Protein AF-T2T410-F1 (afdb_monomer_lite)

Sequence (128 aa):
MRLKEPNFNFNNPDQLLALIRSFLEPEEELKRIYFYVSEPFTEVEPRIKSDKKEELERYKEKNPKEYEEKVNKSGIIQSFNHAIAQQNQVKLRVGRVKFKFVYKFEDKEVYNGLEAKIFIPYLKLRQK

pLDDT: mean 79.77, std 14.98, range [43.62, 96.56]

Organism: NCBI:txid1337391

Secondary structure (DSSP, 8-state):
---------TT-HHHHHHHHHTT--TT-----EEEEEPPPP-SHHHHHSHHHHHHHHHHHHH-HHHHHHHHHHHHHHHHHHHHHHTSTTEEEEESEEEEEEEEEE-----TTT---EEEEEEEEEE--

Radius of gyration: 21.52 Å; chains: 1; 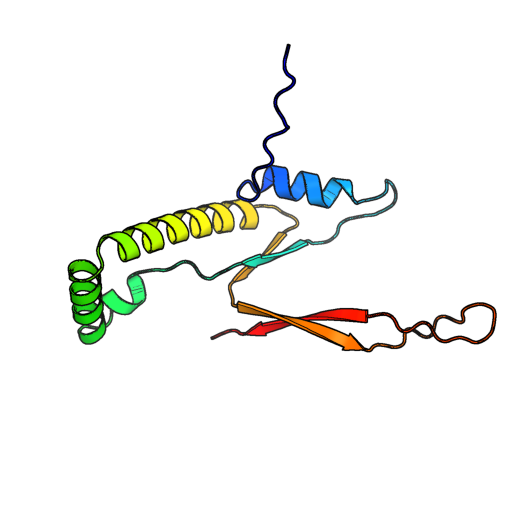bounding box: 63×46×47 Å

Structure (mmCIF, N/CA/C/O backbone):
data_AF-T2T410-F1
#
_entry.id   AF-T2T410-F1
#
loop_
_atom_site.group_PDB
_atom_site.id
_atom_site.type_symbol
_atom_site.label_atom_id
_atom_site.label_alt_id
_atom_site.label_comp_id
_atom_site.label_asym_id
_atom_site.label_entity_id
_atom_site.label_seq_id
_atom_site.pdbx_PDB_ins_code
_atom_site.Cartn_x
_atom_site.Cartn_y
_atom_site.Cartn_z
_atom_site.occupancy
_atom_site.B_iso_or_equiv
_atom_site.auth_seq_id
_atom_site.auth_comp_id
_atom_site.auth_asym_id
_atom_site.auth_atom_id
_atom_site.pdbx_PDB_model_num
ATOM 1 N N . MET A 1 1 ? 2.726 35.055 -14.101 1.00 43.62 1 MET A N 1
ATOM 2 C CA . MET A 1 1 ? 2.078 33.726 -14.095 1.00 43.62 1 MET A CA 1
ATOM 3 C C . MET A 1 1 ? 2.889 32.834 -13.157 1.00 43.62 1 MET A C 1
ATOM 5 O O . MET A 1 1 ? 4.031 32.547 -13.479 1.00 43.62 1 MET A O 1
ATOM 9 N N . ARG A 1 2 ? 2.401 32.518 -11.945 1.00 44.84 2 ARG A N 1
ATOM 10 C CA . ARG A 1 2 ? 3.111 31.588 -11.042 1.00 44.84 2 ARG A CA 1
ATOM 11 C C . ARG A 1 2 ? 2.935 30.178 -11.612 1.00 44.84 2 ARG A C 1
ATOM 13 O O . ARG A 1 2 ? 1.806 29.695 -11.653 1.00 44.84 2 ARG A O 1
ATOM 20 N N . LEU A 1 3 ? 4.013 29.562 -12.096 1.00 47.56 3 LEU A N 1
ATOM 21 C CA . LEU A 1 3 ? 4.037 28.131 -12.404 1.00 47.56 3 LEU A CA 1
ATOM 22 C C . LEU A 1 3 ? 3.668 27.397 -11.108 1.00 47.56 3 LEU A C 1
ATOM 24 O O . LEU A 1 3 ? 4.356 27.556 -10.103 1.00 47.56 3 LEU A O 1
ATOM 28 N N . LYS A 1 4 ? 2.528 26.693 -11.094 1.00 55.00 4 LYS A N 1
ATOM 29 C CA . LYS A 1 4 ? 2.173 25.818 -9.971 1.00 55.00 4 LYS A CA 1
ATOM 30 C C . LYS A 1 4 ? 3.290 24.788 -9.841 1.00 55.00 4 LYS A C 1
ATOM 32 O O . LYS A 1 4 ? 3.669 24.191 -10.849 1.00 55.00 4 LYS A O 1
ATOM 37 N N . GLU A 1 5 ? 3.798 24.593 -8.629 1.00 58.97 5 GLU A N 1
ATOM 38 C CA . GLU A 1 5 ? 4.648 23.442 -8.337 1.00 58.97 5 GLU A CA 1
ATOM 39 C C . GLU A 1 5 ? 3.936 22.181 -8.853 1.00 58.97 5 GLU A C 1
ATOM 41 O O . GLU A 1 5 ? 2.711 22.067 -8.701 1.00 58.97 5 GLU A O 1
ATOM 46 N N . PRO A 1 6 ? 4.639 21.261 -9.534 1.00 61.97 6 PRO A N 1
ATOM 47 C CA . PRO A 1 6 ? 4.033 20.002 -9.920 1.00 61.97 6 PRO A CA 1
ATOM 48 C C . PRO A 1 6 ? 3.638 19.269 -8.634 1.00 61.97 6 PRO A C 1
ATOM 50 O O . PRO A 1 6 ? 4.490 18.762 -7.909 1.00 61.97 6 PRO A O 1
ATOM 53 N N . ASN A 1 7 ? 2.338 19.256 -8.326 1.00 81.38 7 ASN A N 1
ATOM 54 C CA . ASN A 1 7 ? 1.793 18.568 -7.160 1.00 81.38 7 ASN A CA 1
ATOM 55 C C . ASN A 1 7 ? 1.902 17.057 -7.383 1.00 81.38 7 ASN A C 1
ATOM 57 O O . ASN A 1 7 ? 0.961 16.418 -7.858 1.00 81.38 7 ASN A O 1
ATOM 61 N N . PHE A 1 8 ? 3.067 16.499 -7.066 1.00 86.69 8 PHE A N 1
ATOM 62 C CA . PHE A 1 8 ? 3.277 15.064 -7.064 1.00 86.69 8 PHE A CA 1
ATOM 63 C C . PHE A 1 8 ? 2.466 14.430 -5.928 1.00 86.69 8 PHE A C 1
ATOM 65 O O . PHE A 1 8 ? 2.615 14.783 -4.758 1.00 86.69 8 PHE A O 1
ATOM 72 N N . ASN A 1 9 ? 1.599 13.484 -6.269 1.00 90.62 9 ASN A N 1
ATOM 73 C CA . ASN A 1 9 ? 0.772 12.747 -5.331 1.00 90.62 9 ASN A CA 1
ATOM 74 C C . ASN A 1 9 ? 1.329 11.332 -5.150 1.00 90.62 9 ASN A C 1
ATOM 76 O O . ASN A 1 9 ? 1.113 10.454 -5.981 1.00 90.62 9 ASN A O 1
ATOM 80 N N . PHE A 1 10 ? 1.971 11.091 -4.007 1.00 88.69 10 PHE A N 1
ATOM 81 C CA . PHE A 1 10 ? 2.519 9.778 -3.646 1.00 88.69 10 PHE A CA 1
ATOM 82 C C . PHE A 1 10 ? 1.459 8.671 -3.511 1.00 88.69 10 PHE A C 1
ATOM 84 O O . PHE A 1 10 ? 1.803 7.494 -3.582 1.00 88.69 10 PHE A O 1
ATOM 91 N N . ASN A 1 11 ? 0.180 9.026 -3.349 1.00 88.56 11 ASN A N 1
ATOM 92 C CA . ASN A 1 11 ? -0.935 8.078 -3.319 1.00 88.56 11 ASN A CA 1
ATOM 93 C C . ASN A 1 11 ? -1.574 7.866 -4.704 1.00 88.56 11 ASN A C 1
ATOM 95 O O . ASN A 1 11 ? -2.602 7.199 -4.796 1.00 88.56 11 ASN A O 1
ATOM 99 N N . ASN A 1 12 ? -1.006 8.430 -5.777 1.00 90.81 12 ASN A N 1
ATOM 100 C CA . ASN A 1 12 ? -1.415 8.156 -7.151 1.00 90.81 12 ASN A CA 1
ATOM 101 C C . ASN A 1 12 ? -0.445 7.132 -7.787 1.00 90.81 12 ASN A C 1
ATOM 103 O O . ASN A 1 12 ? 0.716 7.472 -8.036 1.00 90.81 12 ASN A O 1
ATOM 107 N N . PRO A 1 13 ? -0.901 5.896 -8.070 1.00 91.81 13 PRO A N 1
ATOM 108 C CA . PRO A 1 13 ? -0.088 4.857 -8.700 1.00 91.81 13 PRO A CA 1
ATOM 109 C C . PRO A 1 13 ? 0.587 5.276 -10.005 1.00 91.81 13 PRO A C 1
ATOM 111 O O . PRO A 1 13 ? 1.761 4.976 -10.195 1.00 91.81 13 PRO A O 1
ATOM 114 N N . ASP A 1 14 ? -0.115 5.990 -10.883 1.00 91.50 14 ASP A N 1
ATOM 115 C CA . ASP A 1 14 ? 0.400 6.347 -12.206 1.00 91.50 14 ASP A CA 1
ATOM 116 C C . ASP A 1 14 ? 1.549 7.349 -12.100 1.00 91.50 14 ASP A C 1
ATOM 118 O O . ASP A 1 14 ? 2.586 7.180 -12.743 1.00 91.50 14 ASP A O 1
ATOM 122 N N . GLN A 1 15 ? 1.409 8.355 -11.229 1.00 92.88 15 GLN A N 1
ATOM 123 C CA . GLN A 1 15 ? 2.489 9.309 -10.963 1.00 92.88 15 GLN A CA 1
ATOM 124 C C . GLN A 1 15 ? 3.700 8.619 -10.330 1.00 92.88 15 GLN A C 1
ATOM 126 O O . GLN A 1 15 ? 4.839 8.894 -10.704 1.00 92.88 15 GLN A O 1
ATOM 131 N N . LEU A 1 16 ? 3.464 7.681 -9.412 1.00 92.62 16 LEU A N 1
ATOM 132 C CA . LEU A 1 16 ? 4.530 6.928 -8.761 1.00 92.62 16 LEU A CA 1
ATOM 133 C C . LEU A 1 16 ? 5.282 6.018 -9.736 1.00 92.62 16 LEU A C 1
ATOM 135 O O . LEU A 1 16 ? 6.509 5.954 -9.702 1.00 92.62 16 LEU A O 1
ATOM 139 N N . LEU A 1 17 ? 4.565 5.349 -10.637 1.00 92.62 17 LEU A N 1
ATOM 140 C CA . LEU A 1 17 ? 5.168 4.525 -11.679 1.00 92.62 17 LEU A CA 1
ATOM 141 C C . LEU A 1 17 ? 5.919 5.365 -12.713 1.00 92.62 17 LEU A C 1
ATOM 143 O O . LEU A 1 17 ? 6.992 4.950 -13.145 1.00 92.62 17 LEU A O 1
ATOM 147 N N . ALA A 1 18 ? 5.396 6.536 -13.083 1.00 92.25 18 ALA A N 1
ATOM 148 C CA . ALA A 1 18 ? 6.099 7.477 -13.952 1.00 92.25 18 ALA A CA 1
ATOM 149 C C . ALA A 1 18 ? 7.425 7.933 -13.324 1.00 92.25 18 ALA A C 1
ATOM 151 O O . ALA A 1 18 ? 8.452 7.905 -13.996 1.00 92.25 18 ALA A O 1
ATOM 152 N N . LEU A 1 19 ? 7.421 8.254 -12.024 1.00 92.62 19 LEU A N 1
ATOM 153 C CA . LEU A 1 19 ? 8.633 8.603 -11.281 1.00 92.62 19 LEU A CA 1
ATOM 154 C C . LEU A 1 19 ? 9.633 7.442 -11.221 1.00 92.62 19 LEU A C 1
ATOM 156 O O . LEU A 1 19 ? 10.819 7.649 -11.422 1.00 92.62 19 LEU A O 1
ATOM 160 N N . ILE A 1 20 ? 9.190 6.211 -10.958 1.00 91.69 20 ILE A N 1
ATOM 161 C CA . ILE A 1 20 ? 10.106 5.056 -10.939 1.00 91.69 20 ILE A CA 1
ATOM 162 C C . ILE A 1 20 ? 10.729 4.841 -12.324 1.00 91.69 20 ILE A C 1
ATOM 164 O O . ILE A 1 20 ? 11.927 4.598 -12.431 1.00 91.69 20 ILE A O 1
ATOM 168 N N . ARG A 1 21 ? 9.927 4.954 -13.388 1.00 90.19 21 ARG A N 1
ATOM 169 C CA . ARG A 1 21 ? 10.387 4.771 -14.771 1.00 90.19 21 ARG A CA 1
ATOM 170 C C . ARG A 1 21 ? 11.310 5.888 -15.248 1.00 90.19 21 ARG A C 1
ATOM 172 O O . ARG A 1 21 ? 12.124 5.626 -16.121 1.00 90.19 21 ARG A O 1
ATOM 179 N N . SER A 1 22 ? 11.231 7.092 -14.679 1.00 92.31 22 SER A N 1
ATOM 180 C CA . SER A 1 22 ? 12.134 8.188 -15.053 1.00 92.31 22 SER A CA 1
ATOM 181 C C . SER A 1 22 ? 13.585 7.972 -14.617 1.00 92.31 22 SER A C 1
ATOM 183 O O . SER A 1 22 ? 14.443 8.744 -15.024 1.00 92.31 22 SER A O 1
ATOM 185 N N . PHE A 1 23 ? 13.861 6.965 -13.781 1.00 92.25 23 PHE A N 1
ATOM 186 C CA . PHE A 1 23 ? 15.226 6.580 -13.410 1.00 92.25 23 PHE A CA 1
ATOM 187 C C . PHE A 1 23 ? 15.863 5.570 -14.372 1.00 92.25 23 PHE A C 1
ATOM 189 O O . PHE A 1 23 ? 17.028 5.250 -14.174 1.00 92.25 23 PHE A O 1
ATOM 196 N N . LEU A 1 24 ? 15.119 5.050 -15.355 1.00 91.62 24 LEU A N 1
ATOM 197 C CA . LEU A 1 24 ? 15.634 4.065 -16.305 1.00 91.62 24 LEU A CA 1
ATOM 198 C C . LEU A 1 24 ? 16.365 4.758 -17.456 1.00 91.62 24 LEU A C 1
ATOM 200 O O . LEU A 1 24 ? 15.829 5.697 -18.052 1.00 91.62 24 LEU A O 1
ATOM 204 N N . GLU A 1 25 ? 17.549 4.262 -17.797 1.00 93.44 25 GLU A N 1
ATOM 205 C CA . GLU A 1 25 ? 18.234 4.632 -19.038 1.00 93.44 25 GLU A CA 1
ATOM 206 C C . GLU A 1 25 ? 17.542 3.988 -20.261 1.00 93.44 25 GLU A C 1
ATOM 208 O O . GLU A 1 25 ? 16.828 2.991 -20.112 1.00 93.44 25 GLU A O 1
ATOM 213 N N . PRO A 1 26 ? 17.709 4.531 -21.484 1.00 89.19 26 PRO A N 1
ATOM 214 C CA . PRO A 1 26 ? 17.056 4.002 -22.689 1.00 89.19 26 PRO A CA 1
ATOM 215 C C 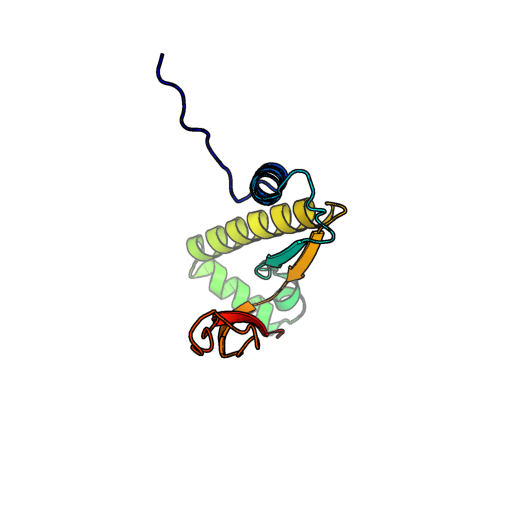. PRO A 1 26 ? 17.324 2.513 -22.962 1.00 89.19 26 PRO A C 1
ATOM 217 O O . PRO A 1 26 ? 16.493 1.838 -23.570 1.00 89.19 26 PRO A O 1
ATOM 220 N N . GLU A 1 27 ? 18.472 2.004 -22.517 1.00 93.81 27 GLU A N 1
ATOM 221 C CA . GLU A 1 27 ? 18.907 0.617 -22.665 1.00 93.81 27 GLU A CA 1
ATOM 222 C C . GLU A 1 27 ? 18.433 -0.299 -21.519 1.00 93.81 27 GLU A C 1
ATOM 224 O O . GLU A 1 27 ? 18.553 -1.524 -21.615 1.00 93.81 27 GLU A O 1
ATOM 229 N N . GLU A 1 28 ? 17.893 0.259 -20.431 1.00 91.94 28 GLU A N 1
ATOM 230 C CA . GLU A 1 28 ? 17.451 -0.499 -19.261 1.00 91.94 28 GLU A CA 1
ATOM 231 C C . GLU A 1 28 ? 15.999 -0.983 -19.389 1.00 91.94 28 GLU A C 1
ATOM 233 O O . GLU A 1 28 ? 15.068 -0.229 -19.673 1.00 91.94 28 GLU A O 1
ATOM 238 N N . GLU A 1 29 ? 15.768 -2.264 -19.084 1.00 89.50 29 GLU A N 1
ATOM 239 C CA . GLU A 1 29 ? 14.428 -2.856 -19.081 1.00 89.50 29 GLU A CA 1
ATOM 240 C C . GLU A 1 29 ? 13.931 -3.143 -17.654 1.00 89.50 29 GLU A C 1
ATOM 242 O O . GLU A 1 29 ? 14.473 -3.977 -16.917 1.00 89.50 29 GLU A O 1
ATOM 247 N N . LEU A 1 30 ? 12.813 -2.519 -17.271 1.00 89.56 30 LEU A N 1
ATOM 248 C CA . LEU A 1 30 ? 12.166 -2.774 -15.986 1.00 89.56 30 LEU A CA 1
ATOM 249 C C . LEU A 1 30 ? 11.309 -4.047 -16.012 1.00 89.56 30 LEU A C 1
ATOM 251 O O . LEU A 1 30 ? 10.168 -4.051 -16.473 1.00 89.56 30 LEU A O 1
ATOM 255 N N . LYS A 1 31 ? 11.816 -5.129 -15.412 1.00 89.75 31 LYS A N 1
ATOM 256 C CA . LYS A 1 31 ? 11.103 -6.421 -15.372 1.00 89.75 31 LYS A CA 1
ATOM 257 C C . LYS A 1 31 ? 9.938 -6.471 -14.382 1.00 89.75 31 LYS A C 1
ATOM 259 O O . LYS A 1 31 ? 8.905 -7.079 -14.663 1.00 89.75 31 LYS A O 1
ATOM 264 N N . ARG A 1 32 ? 10.117 -5.935 -13.172 1.00 90.69 32 ARG A N 1
ATOM 265 C CA . ARG A 1 32 ? 9.123 -6.030 -12.089 1.00 90.69 32 ARG A CA 1
ATOM 266 C C . ARG A 1 32 ? 9.398 -5.006 -10.999 1.00 90.69 32 ARG A C 1
ATOM 268 O O . ARG A 1 32 ? 10.537 -4.871 -10.567 1.00 90.69 32 ARG A O 1
ATOM 275 N N . ILE A 1 33 ? 8.344 -4.398 -10.470 1.00 90.75 33 ILE A N 1
ATOM 276 C CA . ILE A 1 33 ? 8.392 -3.557 -9.275 1.00 90.75 33 ILE A CA 1
ATOM 277 C C . ILE A 1 33 ? 7.764 -4.319 -8.110 1.00 90.75 33 ILE A C 1
ATOM 279 O O . ILE A 1 33 ? 6.661 -4.852 -8.227 1.00 90.75 33 ILE A O 1
ATOM 283 N N . TYR A 1 34 ? 8.446 -4.360 -6.967 1.00 89.00 34 TYR A N 1
ATOM 284 C CA . TYR A 1 34 ? 7.898 -4.928 -5.736 1.00 89.00 34 TYR A CA 1
ATOM 285 C C . TYR A 1 34 ? 7.464 -3.810 -4.795 1.00 89.00 34 TYR A C 1
ATOM 287 O O . TYR A 1 34 ? 8.305 -3.126 -4.217 1.00 89.00 34 TYR A O 1
ATOM 295 N N . PHE A 1 35 ? 6.154 -3.661 -4.607 1.00 88.94 35 PHE A N 1
ATOM 296 C CA . PHE A 1 35 ? 5.603 -2.720 -3.637 1.00 88.94 35 PHE A CA 1
ATOM 297 C C . PHE A 1 35 ? 5.367 -3.409 -2.301 1.00 88.94 35 PHE A C 1
ATOM 299 O O . PHE A 1 35 ? 4.755 -4.474 -2.245 1.00 88.94 35 PHE A O 1
ATOM 306 N N . TYR A 1 36 ? 5.821 -2.775 -1.225 1.00 87.62 36 TYR A N 1
ATOM 307 C CA . TYR A 1 36 ? 5.553 -3.201 0.142 1.00 87.62 36 TYR A CA 1
ATOM 308 C C . TYR A 1 36 ? 4.669 -2.165 0.818 1.00 87.62 36 TYR A C 1
ATOM 310 O O . TYR A 1 36 ? 5.072 -1.013 0.964 1.00 87.62 36 TYR A O 1
ATOM 318 N N . VAL A 1 37 ? 3.469 -2.573 1.215 1.00 86.50 37 VAL A N 1
ATOM 319 C CA . VAL A 1 37 ? 2.433 -1.668 1.720 1.00 86.50 37 VAL A CA 1
ATOM 320 C C . VAL A 1 37 ? 1.915 -2.116 3.077 1.00 86.50 37 VAL A C 1
ATOM 322 O O . VAL A 1 37 ? 1.929 -3.302 3.421 1.00 86.50 37 VAL A O 1
ATOM 325 N N . SER A 1 38 ? 1.435 -1.148 3.850 1.00 83.94 38 SER A N 1
ATOM 326 C CA . SER A 1 38 ? 0.788 -1.405 5.132 1.00 83.94 38 SER A CA 1
ATOM 327 C C . SER A 1 38 ? -0.511 -2.190 4.956 1.00 83.94 38 SER A C 1
ATOM 329 O O . SER A 1 38 ? -1.227 -2.040 3.965 1.00 83.94 38 SER A O 1
ATOM 331 N N . GLU A 1 39 ? -0.824 -3.013 5.954 1.00 85.50 39 GLU A N 1
ATOM 332 C CA . GLU A 1 39 ? -2.117 -3.684 6.052 1.00 85.50 39 GLU A CA 1
ATOM 333 C C . GLU A 1 39 ? -3.208 -2.649 6.367 1.00 85.50 39 GLU A C 1
ATOM 335 O O . GLU A 1 39 ? -3.064 -1.910 7.350 1.00 85.50 39 GLU A O 1
ATOM 340 N N . PRO A 1 40 ? -4.277 -2.558 5.555 1.00 87.56 40 PRO A N 1
ATOM 341 C CA . PRO A 1 40 ? -5.392 -1.685 5.874 1.00 87.56 40 PRO A CA 1
ATOM 342 C C . PRO A 1 40 ? -6.126 -2.204 7.112 1.00 87.56 40 PRO A C 1
ATOM 344 O O . PRO A 1 40 ? -6.286 -3.408 7.311 1.00 87.56 40 PRO A O 1
ATOM 347 N N . PHE A 1 41 ? -6.612 -1.290 7.946 1.00 86.25 41 PHE A N 1
ATOM 348 C CA . PHE A 1 41 ? -7.501 -1.650 9.042 1.00 86.25 41 PHE A CA 1
ATOM 349 C C . PHE A 1 41 ? -8.836 -2.181 8.495 1.00 86.25 41 PHE A C 1
ATOM 351 O O . PHE A 1 41 ? -9.445 -1.563 7.620 1.00 86.25 41 PHE A O 1
ATOM 358 N N . THR A 1 42 ? -9.311 -3.304 9.036 1.00 81.44 42 THR A N 1
ATOM 359 C CA . THR A 1 42 ? -10.640 -3.848 8.737 1.00 81.44 42 THR A CA 1
ATOM 360 C C . THR A 1 42 ? -11.356 -4.206 10.033 1.00 81.44 42 THR A C 1
ATOM 362 O O . THR A 1 42 ? -10.737 -4.645 11.002 1.00 81.44 42 THR A O 1
ATOM 365 N N . GLU A 1 43 ? -12.676 -4.046 10.048 1.00 83.06 43 GLU A N 1
ATOM 366 C CA . GLU A 1 43 ? -13.506 -4.479 11.178 1.00 83.06 43 GLU A CA 1
ATOM 367 C C . GLU A 1 43 ? -13.934 -5.946 11.087 1.00 83.06 43 GLU A C 1
ATOM 369 O O . GLU A 1 43 ? -14.673 -6.429 11.940 1.00 83.06 43 GLU A O 1
ATOM 374 N N . VAL A 1 44 ? -13.498 -6.665 10.052 1.00 75.88 44 VAL A N 1
ATOM 375 C CA . VAL A 1 44 ? -13.967 -8.026 9.773 1.00 75.88 44 VAL A CA 1
ATOM 376 C C . VAL A 1 44 ? -13.595 -8.968 10.920 1.00 75.88 44 VAL A C 1
ATOM 378 O O . VAL A 1 44 ? -14.464 -9.641 11.465 1.00 75.88 44 VAL A O 1
ATOM 381 N N . GLU A 1 45 ? -12.334 -8.958 11.357 1.00 67.50 45 GLU A N 1
ATOM 382 C CA . GLU A 1 45 ? -11.879 -9.763 12.500 1.00 67.50 45 GLU A CA 1
ATOM 383 C C . GLU A 1 45 ? -12.643 -9.486 13.808 1.00 67.50 45 GLU A C 1
ATOM 385 O O . GLU A 1 45 ? -13.109 -10.447 14.429 1.00 67.50 45 GLU A O 1
ATOM 390 N N . PRO A 1 46 ? -12.772 -8.226 14.274 1.00 68.94 46 PRO A N 1
ATOM 391 C CA . PRO A 1 46 ? -13.491 -7.945 15.511 1.00 68.94 46 PRO A CA 1
ATOM 392 C C . PRO A 1 46 ? -14.996 -8.204 15.411 1.00 68.94 46 PRO A C 1
ATOM 394 O O . PRO A 1 46 ? -15.597 -8.554 16.416 1.00 68.94 46 PRO A O 1
ATOM 397 N N . ARG A 1 47 ? -15.619 -8.113 14.228 1.00 66.75 47 ARG A N 1
ATOM 398 C CA . ARG A 1 47 ? -17.052 -8.423 14.061 1.00 66.75 47 ARG A CA 1
ATOM 399 C C . ARG A 1 47 ? -17.370 -9.920 14.123 1.00 66.75 47 ARG A C 1
ATOM 401 O O . ARG A 1 47 ? -18.485 -10.270 14.493 1.00 66.75 47 ARG A O 1
ATOM 408 N N . ILE A 1 48 ? -16.419 -10.791 13.773 1.00 68.88 48 ILE A N 1
ATOM 409 C CA . ILE A 1 48 ? -16.604 -12.255 13.786 1.00 68.88 48 ILE A CA 1
ATOM 410 C C . ILE A 1 48 ? -16.508 -12.832 15.210 1.00 68.88 48 ILE A C 1
ATOM 412 O O . ILE A 1 48 ? -17.128 -13.852 15.502 1.00 68.88 48 ILE A O 1
ATOM 416 N N . LYS A 1 49 ? -15.753 -12.193 16.114 1.00 74.50 49 LYS A N 1
ATOM 417 C CA . LYS A 1 49 ? -15.581 -12.639 17.509 1.00 74.50 49 LYS A CA 1
ATOM 418 C C . LYS A 1 49 ? -16.355 -11.721 18.461 1.00 74.50 49 LYS A C 1
ATOM 420 O O . LYS A 1 49 ? -16.043 -10.537 18.523 1.00 74.50 49 LYS A O 1
ATOM 425 N N . SER A 1 50 ? -17.306 -12.260 19.232 1.00 68.38 50 SER A N 1
ATOM 426 C CA . SER A 1 50 ? -18.168 -11.495 20.160 1.00 68.38 50 SER A CA 1
ATOM 427 C C . SER A 1 50 ? -17.384 -10.552 21.075 1.00 68.38 50 SER A C 1
ATOM 429 O O . SER A 1 50 ? -17.688 -9.365 21.145 1.00 68.38 50 SER A O 1
ATOM 431 N N . ASP A 1 51 ? -16.321 -11.055 21.696 1.00 76.44 51 ASP A N 1
ATOM 432 C CA . ASP A 1 51 ? -15.571 -10.318 22.720 1.00 76.44 51 ASP A CA 1
ATOM 433 C C . ASP A 1 51 ? -14.807 -9.133 22.109 1.00 76.44 51 ASP A C 1
ATOM 435 O O . ASP A 1 51 ? -14.716 -8.051 22.689 1.00 76.44 51 ASP A O 1
ATOM 439 N N . LYS A 1 52 ? -14.320 -9.312 20.874 1.00 80.94 52 LYS A N 1
ATOM 440 C CA . LYS A 1 52 ? -13.642 -8.259 20.110 1.00 80.94 52 LYS A CA 1
ATOM 441 C C . LYS A 1 52 ? -14.615 -7.223 19.548 1.00 80.94 52 LYS A C 1
ATOM 443 O O . LYS A 1 52 ? -14.208 -6.089 19.297 1.00 80.94 52 LYS A O 1
ATOM 448 N N . LYS A 1 53 ? -15.881 -7.592 19.336 1.00 85.81 53 LYS A N 1
ATOM 449 C CA . LYS A 1 53 ? -16.922 -6.669 18.875 1.00 85.81 53 LYS A CA 1
ATOM 450 C C . LYS A 1 53 ? -17.220 -5.632 19.951 1.00 85.81 53 LYS A C 1
ATOM 452 O O . LYS A 1 53 ? -17.212 -4.444 19.653 1.00 85.81 53 LYS A O 1
ATOM 457 N N . GLU A 1 54 ? -17.427 -6.060 21.194 1.00 86.12 54 GLU A N 1
ATOM 458 C CA . GLU A 1 54 ? -17.656 -5.117 22.294 1.00 86.12 54 GLU A CA 1
ATOM 459 C C . GLU A 1 54 ? -16.443 -4.225 22.564 1.00 86.12 54 GLU A C 1
ATOM 461 O O . GLU A 1 54 ? -16.593 -3.035 22.828 1.00 86.12 54 GLU A O 1
ATOM 466 N N . GLU A 1 55 ? -15.230 -4.779 22.490 1.00 86.88 55 GLU A N 1
ATOM 467 C CA . GLU A 1 55 ? -14.001 -3.996 22.631 1.00 86.88 55 GLU A CA 1
ATOM 468 C C . GLU A 1 55 ? -13.894 -2.908 21.554 1.00 86.88 55 GLU A C 1
ATOM 470 O O . GLU A 1 55 ? -13.534 -1.770 21.857 1.00 86.88 55 GLU A O 1
ATOM 475 N N . LEU A 1 56 ? -14.263 -3.235 20.311 1.00 88.88 56 LEU A N 1
ATOM 476 C CA . LEU A 1 56 ? -14.300 -2.280 19.211 1.00 88.88 56 LEU A CA 1
ATOM 477 C C . LEU A 1 56 ? -15.333 -1.170 19.448 1.00 88.88 56 LEU A C 1
ATOM 479 O O . LEU A 1 56 ? -15.006 -0.005 19.231 1.00 88.88 56 LEU A O 1
ATOM 483 N N . GLU A 1 57 ? -16.544 -1.500 19.900 1.00 90.31 57 GLU A N 1
ATOM 484 C CA . GLU A 1 57 ? -17.570 -0.488 20.192 1.00 90.31 57 GLU A CA 1
ATOM 485 C C . GLU A 1 57 ? -17.148 0.423 21.356 1.00 90.31 57 GLU A C 1
ATOM 487 O O . GLU A 1 57 ? -17.166 1.645 21.211 1.00 90.31 57 GLU A O 1
ATOM 492 N N . ARG A 1 58 ? -16.608 -0.137 22.450 1.00 91.88 58 ARG A N 1
ATOM 493 C CA . ARG A 1 58 ? -16.035 0.665 23.550 1.00 91.88 58 ARG A CA 1
ATOM 494 C C . ARG A 1 58 ? -14.898 1.574 23.075 1.00 91.88 58 ARG A C 1
ATOM 496 O O . ARG A 1 58 ? -14.772 2.709 23.534 1.00 91.88 58 ARG A O 1
ATOM 503 N N . TYR A 1 59 ? -14.051 1.095 22.162 1.00 89.31 59 TYR A N 1
ATOM 504 C CA . TYR A 1 59 ? -12.977 1.900 21.578 1.00 89.31 59 TYR A CA 1
ATOM 505 C C . TYR A 1 59 ? -13.518 3.058 20.729 1.00 89.31 59 TYR A C 1
ATOM 507 O O . TYR A 1 59 ? -12.994 4.167 20.845 1.00 89.31 59 TYR A O 1
ATOM 515 N N . LYS A 1 60 ? -14.562 2.822 19.921 1.00 92.69 60 LYS A N 1
ATOM 516 C CA . LYS A 1 60 ? -15.232 3.855 19.111 1.00 92.69 60 LYS A CA 1
ATOM 517 C C . LYS A 1 60 ? -15.858 4.938 19.984 1.00 92.69 60 LYS A C 1
ATOM 519 O O . LYS A 1 60 ? -15.652 6.115 19.710 1.00 92.69 60 LYS A O 1
ATOM 524 N N . GLU A 1 61 ? -16.570 4.549 21.041 1.00 94.25 61 GLU A N 1
ATOM 525 C CA . GLU A 1 61 ? -17.195 5.489 21.980 1.00 94.25 61 GLU A CA 1
ATOM 526 C C . GLU A 1 61 ? -16.154 6.351 22.700 1.00 94.25 61 GLU A C 1
ATOM 528 O O . GLU A 1 61 ? -16.320 7.563 22.829 1.00 94.25 61 GLU A O 1
ATOM 533 N N . LYS A 1 62 ? -15.047 5.737 23.140 1.00 96.56 62 LYS A N 1
ATOM 534 C CA . LYS A 1 62 ? -13.991 6.437 23.878 1.00 96.56 62 LYS A CA 1
ATOM 535 C C . LYS A 1 62 ? -13.108 7.312 22.981 1.00 96.56 62 LYS A C 1
ATOM 537 O O . LYS A 1 62 ? -12.628 8.345 23.440 1.00 96.56 62 LYS A O 1
ATOM 542 N N . ASN A 1 63 ? -12.877 6.911 21.726 1.00 94.25 63 ASN A N 1
ATOM 543 C CA . ASN A 1 63 ? -11.926 7.564 20.813 1.00 94.25 63 ASN A CA 1
ATOM 544 C C . ASN A 1 63 ? -12.511 7.783 19.399 1.00 94.25 63 ASN A C 1
ATOM 546 O O . ASN A 1 63 ? -11.925 7.326 18.411 1.00 94.25 63 ASN A O 1
ATOM 550 N N . PRO A 1 64 ? -13.637 8.506 19.250 1.00 93.19 64 PRO A N 1
ATOM 551 C CA . PRO A 1 64 ? -14.346 8.605 17.971 1.00 93.19 64 PRO A CA 1
ATOM 552 C C . PRO A 1 64 ? -13.496 9.238 16.858 1.00 93.19 64 PRO A C 1
ATOM 554 O O . PRO A 1 64 ? -13.477 8.735 15.737 1.00 93.19 64 PRO A O 1
ATOM 557 N N . LYS A 1 65 ? -12.723 10.287 17.176 1.00 95.38 65 LYS A N 1
ATOM 558 C CA . LYS A 1 65 ? -11.838 10.965 16.209 1.00 95.38 65 LYS A CA 1
ATOM 559 C C . LYS A 1 65 ? -10.686 10.076 15.741 1.00 95.38 65 LYS A C 1
ATOM 561 O O . LYS A 1 65 ? -10.372 10.032 14.55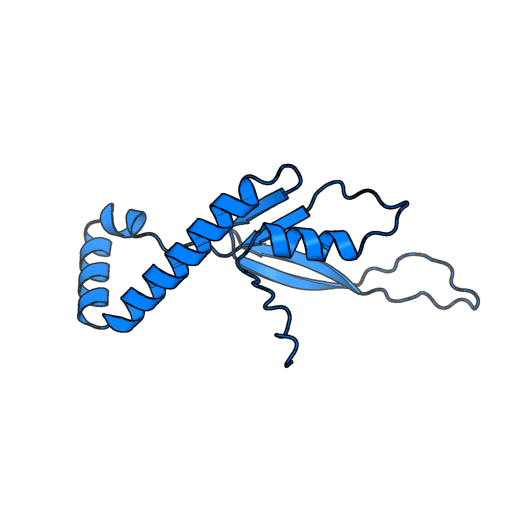7 1.00 95.38 65 LYS A O 1
ATOM 566 N N . GLU A 1 66 ? -10.062 9.350 16.668 1.00 93.69 66 GLU A N 1
ATOM 567 C CA . GLU A 1 66 ? -8.955 8.445 16.343 1.00 93.69 66 GLU A CA 1
ATOM 568 C C . GLU A 1 66 ? -9.438 7.293 15.456 1.00 93.69 66 GLU A C 1
ATOM 570 O O . GLU A 1 66 ? -8.786 6.929 14.476 1.00 93.69 66 GLU A O 1
ATOM 575 N N . TYR A 1 67 ? -10.615 6.750 15.772 1.00 92.19 67 TYR A N 1
ATOM 576 C CA . TYR A 1 67 ? -11.257 5.728 14.963 1.00 92.19 67 TYR A CA 1
ATOM 577 C C . TYR A 1 67 ? -11.573 6.239 13.548 1.00 92.19 67 TYR A C 1
ATOM 579 O O . TYR A 1 67 ? -11.229 5.568 12.575 1.00 92.19 67 TYR A O 1
ATOM 587 N N . GLU A 1 68 ? -12.155 7.433 13.414 1.00 93.69 68 GLU A N 1
ATOM 588 C CA . GLU A 1 68 ? -12.444 8.048 12.114 1.00 93.69 68 GLU A CA 1
ATOM 589 C C . GLU A 1 68 ? -11.169 8.241 11.277 1.00 93.69 68 GLU A C 1
ATOM 591 O O . GLU A 1 68 ? -11.106 7.812 10.124 1.00 93.69 68 GLU A O 1
ATOM 596 N N . GLU A 1 69 ? -10.104 8.796 11.864 1.00 93.88 69 GLU A N 1
ATOM 597 C CA . GLU A 1 69 ? -8.810 8.924 11.186 1.00 93.88 69 GLU A CA 1
ATOM 598 C C . GLU A 1 69 ? -8.252 7.574 10.731 1.00 93.88 69 GLU A C 1
ATOM 600 O O . GLU A 1 69 ? -7.677 7.460 9.644 1.00 93.88 69 GLU A O 1
ATOM 605 N N . LYS A 1 70 ? -8.396 6.541 11.566 1.00 90.81 70 LYS A N 1
ATOM 606 C CA . LYS A 1 70 ? -7.936 5.186 11.266 1.00 90.81 70 LYS A CA 1
ATOM 607 C C . LYS A 1 70 ? -8.711 4.581 10.097 1.00 90.81 70 LYS A C 1
ATOM 609 O O . LYS A 1 70 ? -8.094 3.965 9.226 1.00 90.81 70 LYS A O 1
ATOM 614 N N . VAL A 1 71 ? -10.028 4.782 10.048 1.00 91.62 71 VAL A N 1
ATOM 615 C CA . VAL A 1 71 ? -10.881 4.364 8.927 1.00 91.62 71 VAL A CA 1
ATOM 616 C C . VAL A 1 71 ? -10.501 5.118 7.654 1.00 91.62 71 VAL A C 1
ATOM 618 O O . VAL A 1 71 ? -10.261 4.481 6.630 1.00 91.62 71 VAL A O 1
ATOM 621 N N . ASN A 1 72 ? -10.330 6.439 7.724 1.00 93.06 72 ASN A N 1
ATOM 622 C CA . ASN A 1 72 ? -9.942 7.263 6.577 1.00 93.06 72 ASN A CA 1
ATOM 623 C C . ASN A 1 72 ? -8.577 6.850 6.005 1.00 93.06 72 ASN A C 1
ATOM 625 O O . ASN A 1 72 ? -8.450 6.604 4.804 1.00 93.06 72 ASN A O 1
ATOM 629 N N . LYS A 1 73 ? -7.560 6.684 6.863 1.00 91.88 73 LYS A N 1
ATOM 630 C CA . LYS A 1 73 ? -6.236 6.174 6.457 1.00 91.88 73 LYS A CA 1
ATOM 631 C C . LYS A 1 73 ? -6.343 4.785 5.828 1.00 91.88 73 LYS A C 1
ATOM 633 O O . LYS A 1 73 ? -5.679 4.513 4.831 1.00 91.88 73 LYS A O 1
ATOM 638 N N . SER A 1 74 ? -7.195 3.919 6.379 1.00 91.62 74 SER A N 1
ATOM 639 C CA . SER A 1 74 ? -7.438 2.590 5.818 1.00 91.62 74 SER A CA 1
ATOM 640 C C . SER A 1 74 ? -8.054 2.650 4.422 1.00 91.62 74 SER A C 1
ATOM 642 O O . SER A 1 74 ? -7.575 1.961 3.525 1.00 91.62 74 SER A O 1
ATOM 644 N N . GLY A 1 75 ? -9.052 3.512 4.206 1.00 93.06 75 GLY A N 1
ATOM 645 C CA . GLY A 1 75 ? -9.675 3.706 2.896 1.00 93.06 75 GLY A CA 1
ATOM 646 C C . GLY A 1 75 ? -8.670 4.160 1.835 1.00 93.06 75 GLY A C 1
ATOM 647 O O . GLY A 1 75 ? -8.654 3.621 0.727 1.00 93.06 75 GLY A O 1
ATOM 648 N N . ILE A 1 76 ? -7.765 5.080 2.191 1.00 92.06 76 ILE A N 1
ATOM 649 C CA . ILE A 1 76 ? -6.676 5.523 1.303 1.00 92.06 76 ILE A CA 1
ATOM 650 C C . ILE A 1 76 ? -5.743 4.352 0.961 1.00 92.06 76 ILE A C 1
ATOM 652 O O . ILE A 1 76 ? -5.467 4.119 -0.215 1.00 92.06 76 ILE A O 1
ATOM 656 N N . ILE A 1 77 ? -5.301 3.579 1.963 1.00 91.75 77 ILE A N 1
ATOM 657 C CA . ILE A 1 77 ? -4.435 2.405 1.757 1.00 91.75 77 ILE A CA 1
ATOM 658 C C . ILE A 1 77 ? -5.121 1.372 0.857 1.00 91.75 77 ILE A C 1
ATOM 660 O O . ILE A 1 77 ? -4.494 0.854 -0.060 1.00 91.75 77 ILE A O 1
ATOM 664 N N . GLN A 1 78 ? -6.400 1.071 1.092 1.00 92.00 78 GLN A N 1
ATOM 665 C CA . GLN A 1 78 ? -7.160 0.115 0.282 1.00 92.00 78 GLN A CA 1
ATOM 666 C C . GLN A 1 78 ? -7.267 0.571 -1.172 1.00 92.00 78 GLN A C 1
ATOM 668 O O . GLN A 1 78 ? -6.995 -0.216 -2.079 1.00 92.00 78 GLN A O 1
ATOM 673 N N . SER A 1 79 ? -7.610 1.843 -1.380 1.00 93.38 79 SER A N 1
ATOM 674 C CA . SER A 1 79 ? -7.762 2.434 -2.711 1.00 93.38 79 SER A CA 1
ATOM 675 C C . SER A 1 79 ? -6.441 2.395 -3.479 1.00 93.38 79 SER A C 1
ATOM 677 O O . SER A 1 79 ? -6.396 1.930 -4.618 1.00 93.38 79 SER A O 1
ATOM 679 N N . PHE A 1 80 ? -5.345 2.792 -2.827 1.00 93.56 80 PHE A N 1
ATOM 680 C CA . PHE A 1 80 ? -4.005 2.713 -3.400 1.00 93.56 80 PHE A CA 1
ATOM 681 C C . PHE A 1 80 ? -3.601 1.270 -3.714 1.00 93.56 80 PHE A C 1
ATOM 683 O O . PHE A 1 80 ? -3.187 0.982 -4.834 1.00 93.56 80 PHE A O 1
ATOM 690 N N . ASN A 1 81 ? -3.749 0.352 -2.753 1.00 92.75 81 ASN A N 1
ATOM 691 C CA . ASN A 1 81 ? -3.380 -1.054 -2.908 1.00 92.75 81 ASN A CA 1
ATOM 692 C C . ASN A 1 81 ? -4.128 -1.707 -4.074 1.00 92.75 81 ASN A C 1
ATOM 694 O O . ASN A 1 81 ? -3.528 -2.461 -4.836 1.00 92.75 81 ASN A O 1
ATOM 698 N N . HIS A 1 82 ? -5.419 -1.408 -4.228 1.00 92.94 82 HIS A N 1
ATOM 699 C CA . HIS A 1 82 ? -6.216 -1.901 -5.344 1.00 92.94 82 HIS A CA 1
ATOM 700 C C . HIS A 1 82 ? -5.695 -1.364 -6.681 1.00 92.94 82 HIS A C 1
ATOM 702 O O . HIS A 1 82 ? -5.412 -2.145 -7.588 1.00 92.94 82 HIS A O 1
ATOM 708 N N . ALA A 1 83 ? -5.499 -0.049 -6.779 1.00 94.19 83 ALA A N 1
ATOM 709 C CA . ALA A 1 83 ? -5.082 0.599 -8.015 1.00 94.19 83 ALA A CA 1
ATOM 710 C C . ALA A 1 83 ? -3.647 0.222 -8.438 1.00 94.19 83 ALA A C 1
ATOM 712 O O . ALA A 1 83 ? -3.395 -0.028 -9.613 1.00 94.19 83 ALA A O 1
ATOM 713 N N . ILE A 1 84 ? -2.700 0.109 -7.498 1.00 93.81 84 ILE A N 1
ATOM 714 C CA . ILE A 1 84 ? -1.316 -0.279 -7.812 1.00 93.81 84 ILE A CA 1
ATOM 715 C C . ILE A 1 84 ? -1.194 -1.775 -8.150 1.00 93.81 84 ILE A C 1
ATOM 717 O O . ILE A 1 84 ? -0.359 -2.147 -8.970 1.00 93.81 84 ILE A O 1
ATOM 721 N N . ALA A 1 85 ? -2.018 -2.646 -7.553 1.00 91.81 85 ALA A N 1
ATOM 722 C CA . ALA A 1 85 ? -1.980 -4.087 -7.819 1.00 91.81 85 ALA A CA 1
ATOM 723 C C . ALA A 1 85 ? -2.495 -4.462 -9.218 1.00 91.81 85 ALA A C 1
ATOM 725 O O . ALA A 1 85 ? -2.155 -5.532 -9.714 1.00 91.81 85 ALA A O 1
ATOM 726 N N . GLN A 1 86 ? -3.289 -3.595 -9.853 1.00 91.81 86 GLN A N 1
ATOM 727 C CA . GLN A 1 86 ? -3.765 -3.778 -11.229 1.00 91.81 86 GLN A CA 1
ATOM 728 C C . GLN A 1 86 ? -2.693 -3.476 -12.287 1.00 91.81 86 GLN A C 1
ATOM 730 O O . GLN A 1 86 ? -2.883 -3.769 -13.463 1.00 91.81 86 GLN A O 1
ATOM 735 N N . GLN A 1 87 ? -1.560 -2.896 -11.892 1.00 91.88 87 GLN A N 1
ATOM 736 C CA . GLN A 1 87 ? -0.504 -2.498 -12.815 1.00 91.88 87 GLN A CA 1
ATOM 737 C C . GLN A 1 87 ? 0.343 -3.718 -13.209 1.00 91.88 87 GLN A C 1
ATOM 739 O O . GLN A 1 87 ? 0.943 -4.370 -12.356 1.00 91.88 87 GLN A O 1
ATOM 744 N N . ASN A 1 88 ? 0.442 -4.004 -14.512 1.00 86.38 88 ASN A N 1
ATOM 745 C CA . ASN A 1 88 ? 1.000 -5.258 -15.054 1.00 86.38 88 ASN A CA 1
ATOM 746 C C . ASN A 1 88 ? 2.412 -5.628 -14.554 1.00 86.38 88 ASN A C 1
ATOM 748 O O . ASN A 1 88 ? 2.751 -6.806 -14.452 1.00 86.38 88 ASN A O 1
ATOM 752 N N . GLN A 1 89 ? 3.255 -4.637 -14.251 1.00 87.31 89 GLN A N 1
ATOM 753 C CA . GLN A 1 89 ? 4.639 -4.850 -13.806 1.00 87.31 89 GLN A CA 1
ATOM 754 C C . GLN A 1 89 ? 4.797 -4.837 -12.278 1.00 87.31 89 GLN A C 1
ATOM 756 O O . GLN A 1 89 ? 5.915 -4.980 -11.778 1.00 87.31 89 GLN A O 1
ATOM 761 N N . VAL A 1 90 ? 3.713 -4.677 -11.516 1.00 92.12 90 VAL A N 1
ATOM 762 C CA . VAL A 1 90 ? 3.754 -4.577 -10.055 1.00 92.12 90 VAL A CA 1
ATOM 763 C C . VAL A 1 90 ? 3.463 -5.918 -9.388 1.00 92.12 90 VAL A C 1
ATOM 765 O O . VAL A 1 90 ? 2.532 -6.639 -9.730 1.00 92.12 90 VAL A O 1
ATOM 768 N N . LYS A 1 91 ? 4.239 -6.229 -8.347 1.00 91.81 91 LYS A N 1
ATOM 769 C CA . LYS A 1 91 ? 3.924 -7.255 -7.355 1.00 91.81 91 LYS A CA 1
ATOM 770 C C . LYS A 1 91 ? 3.766 -6.612 -5.981 1.00 91.81 91 LYS A C 1
ATOM 772 O O . LYS A 1 91 ? 4.754 -6.245 -5.343 1.00 91.81 91 LYS A O 1
ATOM 777 N N . LEU A 1 92 ? 2.520 -6.502 -5.530 1.00 89.56 92 LEU A N 1
ATOM 778 C CA . LEU A 1 92 ? 2.173 -5.943 -4.227 1.00 89.56 92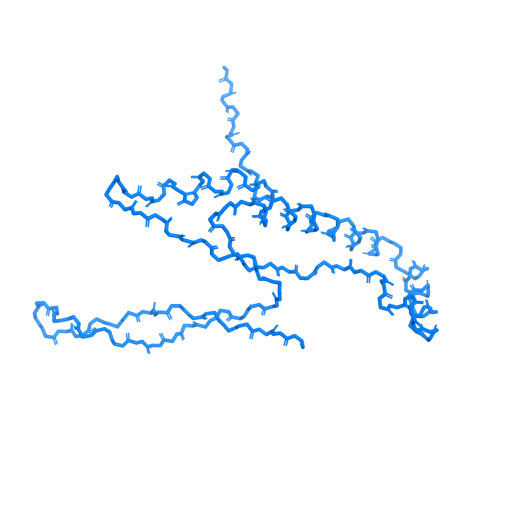 LEU A CA 1
ATOM 779 C C . LEU A 1 92 ? 2.378 -6.972 -3.107 1.00 89.56 92 LEU A C 1
ATOM 781 O O . LEU A 1 92 ? 2.023 -8.144 -3.243 1.00 89.56 92 LEU A O 1
ATOM 785 N N . ARG A 1 93 ? 2.940 -6.533 -1.981 1.00 87.56 93 ARG A N 1
ATOM 786 C CA . ARG A 1 93 ? 3.117 -7.320 -0.760 1.00 87.56 93 ARG A CA 1
ATOM 787 C C . ARG A 1 93 ? 2.633 -6.515 0.436 1.00 87.56 93 ARG A C 1
ATOM 789 O O . ARG A 1 93 ? 3.167 -5.450 0.730 1.00 87.56 93 ARG A O 1
ATOM 796 N N . VAL A 1 94 ? 1.642 -7.048 1.138 1.00 82.75 94 VAL A N 1
ATOM 797 C CA . VAL A 1 94 ? 1.092 -6.427 2.344 1.00 82.75 94 VAL A CA 1
ATOM 798 C C . VAL A 1 94 ? 1.854 -6.939 3.562 1.00 82.75 94 VAL A C 1
ATOM 800 O O . VAL A 1 94 ? 2.046 -8.146 3.718 1.00 82.75 94 VAL A O 1
ATOM 803 N N . GLY A 1 95 ? 2.311 -6.036 4.425 1.00 74.94 95 GLY A N 1
ATOM 804 C CA . GLY A 1 95 ? 2.963 -6.404 5.677 1.00 74.94 95 GLY A CA 1
ATOM 805 C C . GLY A 1 95 ? 3.912 -5.339 6.201 1.00 74.94 95 GLY A C 1
ATOM 806 O O . GLY A 1 95 ? 4.193 -4.333 5.554 1.00 74.94 95 GLY A O 1
ATOM 807 N N . ARG A 1 96 ? 4.445 -5.569 7.402 1.00 71.94 96 ARG A N 1
ATOM 808 C CA . ARG A 1 96 ? 5.472 -4.691 7.969 1.00 71.94 96 ARG A CA 1
ATOM 809 C C . ARG A 1 96 ? 6.826 -5.096 7.410 1.00 71.94 96 ARG A C 1
ATOM 811 O O . ARG A 1 96 ? 7.194 -6.267 7.459 1.00 71.94 96 ARG A O 1
ATOM 818 N N . VAL A 1 97 ? 7.600 -4.134 6.930 1.00 68.88 97 VAL A N 1
ATOM 819 C CA . VAL A 1 97 ? 8.956 -4.386 6.439 1.00 68.88 97 VAL A CA 1
ATOM 820 C C . VAL A 1 97 ? 9.955 -3.703 7.351 1.00 68.88 97 VAL A C 1
ATOM 822 O O . VAL A 1 97 ? 9.803 -2.533 7.687 1.00 68.88 97 VAL A O 1
ATOM 825 N N . LYS A 1 98 ? 10.985 -4.441 7.765 1.00 75.38 98 LYS A N 1
ATOM 826 C CA . LYS A 1 98 ? 12.150 -3.857 8.425 1.00 75.38 98 LYS A CA 1
ATOM 827 C C . LYS A 1 98 ? 13.277 -3.752 7.409 1.00 75.38 98 LYS A C 1
ATOM 829 O O . LYS A 1 98 ? 13.758 -4.775 6.920 1.00 75.38 98 LYS A O 1
ATOM 834 N N . PHE A 1 99 ? 13.706 -2.526 7.140 1.00 71.75 99 PHE A N 1
ATOM 835 C CA . PHE A 1 99 ? 14.924 -2.266 6.388 1.00 71.75 99 PHE A CA 1
ATOM 836 C C . PHE A 1 99 ? 16.133 -2.677 7.231 1.00 71.75 99 PHE A C 1
ATOM 838 O O . PHE A 1 99 ? 16.217 -2.347 8.419 1.00 71.75 99 PHE A O 1
ATOM 845 N N . LYS A 1 100 ? 17.046 -3.444 6.644 1.00 76.50 100 LYS A N 1
ATOM 846 C CA . LYS A 1 100 ? 18.327 -3.797 7.248 1.00 76.50 100 LYS A CA 1
ATOM 847 C C . LYS A 1 100 ? 19.419 -3.576 6.220 1.00 76.50 100 LYS A C 1
ATOM 849 O O . LYS A 1 100 ? 19.287 -4.015 5.087 1.00 76.50 100 LYS A O 1
ATOM 854 N N . PHE A 1 101 ? 20.512 -2.963 6.636 1.00 65.31 101 PHE A N 1
ATOM 855 C CA . PHE A 1 101 ? 21.729 -2.953 5.844 1.00 65.31 101 PHE A CA 1
ATOM 856 C C . PHE A 1 101 ? 22.507 -4.216 6.191 1.00 65.31 101 PHE A C 1
ATOM 858 O O . PHE A 1 101 ? 22.810 -4.449 7.363 1.00 65.31 101 PHE A O 1
ATOM 865 N N . VAL A 1 102 ? 22.747 -5.066 5.197 1.00 65.38 102 VAL A N 1
ATOM 866 C CA . VAL A 1 102 ? 23.622 -6.226 5.357 1.00 65.38 102 VAL A CA 1
ATOM 867 C C . VAL A 1 102 ? 24.880 -5.942 4.570 1.00 65.38 102 VAL A C 1
ATOM 869 O O . VAL A 1 102 ? 24.837 -5.493 3.426 1.00 65.38 102 VAL A O 1
ATOM 872 N N . TYR A 1 103 ? 26.001 -6.190 5.220 1.00 60.12 103 TYR A N 1
ATOM 873 C CA . TYR A 1 103 ? 27.290 -6.063 4.595 1.00 60.12 103 TYR A CA 1
ATOM 874 C C . TYR A 1 103 ? 27.462 -7.191 3.576 1.00 60.12 103 TYR A C 1
ATOM 876 O O . TYR A 1 103 ? 27.373 -8.365 3.940 1.00 60.12 103 TYR A O 1
ATOM 884 N N . LYS A 1 104 ? 27.706 -6.847 2.314 1.00 58.81 104 LYS A N 1
ATOM 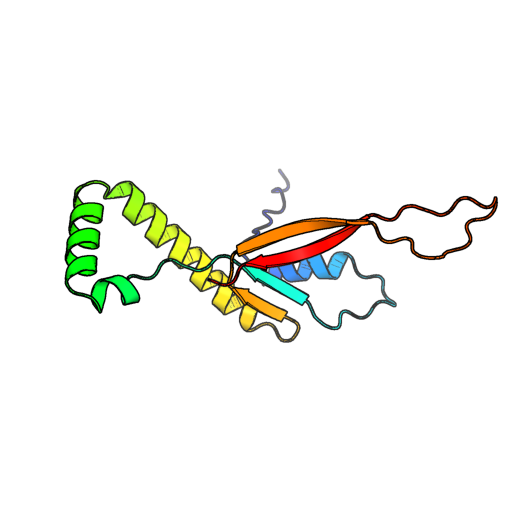885 C CA . LYS A 1 104 ? 28.175 -7.805 1.318 1.00 58.81 104 LYS A CA 1
ATOM 886 C C . LYS A 1 104 ? 29.386 -7.200 0.628 1.00 58.81 104 LYS A C 1
ATOM 888 O O . LYS A 1 104 ? 29.310 -6.091 0.111 1.00 58.81 104 LYS A O 1
ATOM 893 N N . PHE A 1 105 ? 30.494 -7.925 0.670 1.00 55.84 105 PHE A N 1
ATOM 894 C CA . PHE A 1 105 ? 31.594 -7.674 -0.245 1.00 55.84 105 PHE A CA 1
ATOM 895 C C . PHE A 1 105 ? 31.089 -8.114 -1.623 1.00 55.84 105 PHE A C 1
ATOM 897 O O . PHE A 1 105 ? 30.660 -9.257 -1.782 1.00 55.84 105 PHE A O 1
ATOM 904 N N . GLU A 1 106 ? 31.007 -7.191 -2.576 1.00 53.03 106 GLU A N 1
ATOM 905 C CA . GLU A 1 106 ? 31.072 -7.592 -3.976 1.00 53.03 106 GLU A CA 1
ATOM 906 C C . GLU A 1 106 ? 32.557 -7.629 -4.312 1.00 53.03 106 GLU A C 1
ATOM 908 O O . GLU A 1 106 ? 33.230 -6.607 -4.170 1.00 53.03 106 GLU A O 1
ATOM 913 N N . ASP A 1 107 ? 33.055 -8.790 -4.734 1.00 49.41 107 ASP A N 1
ATOM 914 C CA . ASP A 1 107 ? 34.409 -8.948 -5.262 1.00 49.41 107 ASP A CA 1
ATOM 915 C C . ASP A 1 107 ? 34.490 -8.225 -6.614 1.00 49.41 107 ASP A C 1
ATOM 917 O O . ASP A 1 107 ? 34.434 -8.819 -7.689 1.00 49.41 107 ASP A O 1
ATOM 921 N N . LYS A 1 108 ? 34.524 -6.896 -6.574 1.00 54.62 108 LYS A N 1
ATOM 922 C CA . LYS A 1 108 ? 34.937 -6.062 -7.695 1.00 54.62 108 LYS A CA 1
ATOM 923 C C . LYS A 1 108 ? 36.338 -5.593 -7.361 1.00 54.62 108 LYS A C 1
ATOM 925 O O . LYS A 1 108 ? 36.512 -4.794 -6.442 1.00 54.62 108 LYS A O 1
ATOM 930 N N . GLU A 1 109 ? 37.326 -6.109 -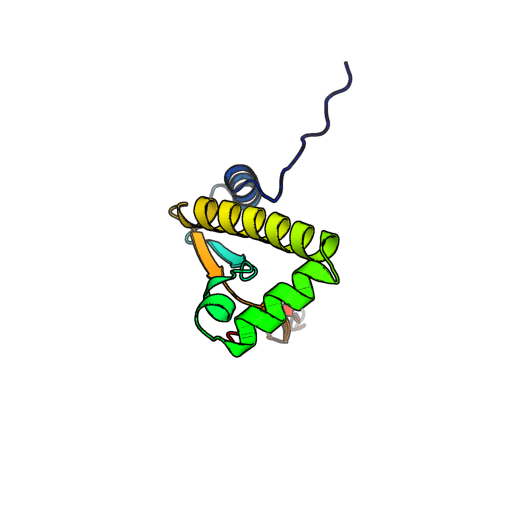8.088 1.00 51.69 109 GLU A N 1
ATOM 931 C CA . GLU A 1 109 ? 38.674 -5.550 -8.080 1.00 51.69 109 GLU A CA 1
ATOM 932 C C . GLU A 1 109 ? 38.577 -4.068 -8.454 1.00 51.69 109 GLU A C 1
ATOM 934 O O . GLU A 1 109 ? 38.312 -3.702 -9.599 1.00 51.69 109 GLU A O 1
ATOM 939 N N . VAL A 1 110 ? 38.742 -3.197 -7.465 1.00 55.56 110 VAL A N 1
ATOM 940 C CA . VAL A 1 110 ? 38.924 -1.769 -7.702 1.00 55.56 110 VAL A CA 1
ATOM 941 C C . VAL A 1 110 ? 40.421 -1.550 -7.902 1.00 55.56 110 VAL A C 1
ATOM 943 O O . VAL A 1 110 ? 41.230 -2.033 -7.104 1.00 55.56 110 VAL A O 1
ATOM 946 N N . TYR A 1 111 ? 40.800 -0.833 -8.968 1.00 48.41 111 TYR A N 1
ATOM 947 C CA . TYR A 1 111 ? 42.185 -0.411 -9.207 1.00 48.41 111 TYR A CA 1
ATOM 948 C C . TYR A 1 111 ? 42.782 0.152 -7.900 1.00 48.41 111 TYR A C 1
ATOM 950 O O . TYR A 1 111 ? 42.225 1.089 -7.330 1.00 48.41 111 TYR A O 1
ATOM 958 N N . ASN A 1 112 ? 43.898 -0.439 -7.447 1.00 58.66 112 ASN A N 1
ATOM 959 C CA . ASN A 1 112 ? 44.625 -0.216 -6.177 1.00 58.66 112 ASN A CA 1
ATOM 960 C C . ASN A 1 112 ? 44.313 -1.153 -4.986 1.00 58.66 112 ASN A C 1
ATOM 962 O O . ASN A 1 112 ? 44.764 -0.870 -3.877 1.00 58.66 112 ASN A O 1
ATOM 966 N N . GLY A 1 113 ? 43.623 -2.285 -5.177 1.00 58.09 113 GLY A N 1
ATOM 967 C CA . GLY A 1 113 ? 43.562 -3.354 -4.159 1.00 58.09 113 GLY A CA 1
ATOM 968 C C . GLY A 1 113 ? 42.682 -3.050 -2.938 1.00 58.09 113 GLY A C 1
ATOM 969 O O . GLY A 1 113 ? 42.826 -3.683 -1.895 1.00 58.09 113 GLY A O 1
ATOM 970 N N . LEU A 1 114 ? 41.773 -2.078 -3.055 1.00 56.38 114 LEU A N 1
ATOM 971 C CA . LEU A 1 114 ? 40.783 -1.751 -2.029 1.00 56.38 114 LEU A CA 1
ATOM 972 C C . LEU A 1 114 ? 39.445 -2.415 -2.370 1.00 56.38 114 LEU A C 1
ATOM 974 O O . LEU A 1 114 ? 38.773 -2.022 -3.320 1.00 56.38 114 LEU A O 1
ATOM 978 N N . GLU A 1 115 ? 39.035 -3.396 -1.568 1.00 55.72 115 GLU A N 1
ATOM 979 C CA . GLU A 1 115 ? 37.696 -3.985 -1.647 1.00 55.72 115 GLU A CA 1
ATOM 980 C C . GLU A 1 115 ? 36.634 -2.944 -1.256 1.00 55.72 115 GLU A C 1
ATOM 982 O O . GLU A 1 115 ? 36.589 -2.454 -0.119 1.00 55.72 115 GLU A O 1
ATOM 987 N N . ALA A 1 116 ? 35.754 -2.590 -2.194 1.00 55.19 116 ALA A N 1
ATOM 988 C CA . ALA A 1 116 ? 34.672 -1.654 -1.927 1.00 55.19 116 ALA A CA 1
ATOM 989 C C . ALA A 1 116 ? 33.598 -2.300 -1.034 1.00 55.19 116 ALA A C 1
ATOM 991 O O . ALA A 1 116 ? 32.929 -3.268 -1.395 1.00 55.19 116 ALA A O 1
ATOM 992 N N . LYS A 1 117 ? 33.393 -1.715 0.148 1.00 57.91 117 LYS A N 1
ATOM 993 C CA . LYS A 1 117 ? 32.340 -2.106 1.089 1.00 57.91 117 LYS A CA 1
ATOM 994 C C . LYS A 1 117 ? 30.990 -1.565 0.607 1.00 57.91 117 LYS A C 1
ATOM 996 O O . LYS A 1 117 ? 30.636 -0.432 0.927 1.00 57.91 117 LYS A O 1
ATOM 1001 N N . ILE A 1 118 ? 30.228 -2.341 -0.162 1.00 57.19 118 ILE A N 1
ATOM 1002 C CA . ILE A 1 118 ? 28.911 -1.899 -0.643 1.00 57.19 118 ILE A CA 1
ATOM 1003 C C . ILE A 1 118 ? 27.830 -2.295 0.371 1.00 57.19 118 ILE A C 1
ATOM 1005 O O . ILE A 1 118 ? 27.669 -3.458 0.747 1.00 57.19 118 ILE A O 1
ATOM 1009 N N . PHE A 1 119 ? 27.057 -1.311 0.832 1.00 57.84 119 PHE A N 1
ATOM 1010 C CA . PHE A 1 119 ? 25.880 -1.570 1.655 1.00 57.84 119 PHE A CA 1
ATOM 1011 C C . PHE A 1 119 ? 24.753 -2.087 0.770 1.00 57.84 119 PHE A C 1
ATOM 1013 O O . PHE A 1 119 ? 24.128 -1.310 0.051 1.00 57.84 119 PHE A O 1
ATOM 1020 N N . ILE A 1 120 ? 24.453 -3.385 0.853 1.00 61.47 120 ILE A N 1
ATOM 1021 C CA . ILE A 1 120 ? 23.299 -3.939 0.150 1.00 61.47 120 ILE A CA 1
ATOM 1022 C C . ILE A 1 120 ? 22.080 -3.854 1.077 1.00 61.47 120 ILE A C 1
ATOM 1024 O O . ILE A 1 120 ? 22.042 -4.507 2.132 1.00 61.47 120 ILE A O 1
ATOM 1028 N N . PRO A 1 121 ? 21.071 -3.039 0.728 1.00 62.03 121 PRO A N 1
ATOM 1029 C CA . PRO A 1 121 ? 19.848 -2.979 1.501 1.00 62.03 121 PRO A CA 1
ATOM 1030 C C . PRO A 1 121 ? 19.071 -4.293 1.377 1.00 62.03 121 PRO A C 1
ATOM 1032 O O . PRO A 1 121 ? 18.832 -4.807 0.287 1.00 62.03 121 PRO A O 1
ATOM 1035 N N . TYR A 1 122 ? 18.644 -4.835 2.512 1.00 69.50 122 TYR A N 1
ATOM 1036 C CA . TYR A 1 122 ? 17.822 -6.034 2.604 1.00 69.50 122 TYR A CA 1
ATOM 1037 C C . TYR A 1 122 ? 16.512 -5.730 3.334 1.00 69.50 122 TYR A C 1
ATOM 1039 O O . TYR A 1 122 ? 16.492 -5.217 4.458 1.00 69.50 122 TYR A O 1
ATOM 1047 N N . LEU A 1 123 ? 15.395 -6.096 2.709 1.00 70.50 123 LEU A N 1
ATOM 1048 C CA . LEU A 1 123 ? 14.060 -5.961 3.282 1.00 70.50 123 LEU A CA 1
ATOM 1049 C C . LEU A 1 123 ? 13.668 -7.257 3.997 1.00 70.50 123 LEU A C 1
ATOM 1051 O O . LEU A 1 123 ? 13.414 -8.276 3.357 1.00 70.50 123 LEU A O 1
ATOM 1055 N N . LYS A 1 124 ? 13.562 -7.221 5.332 1.00 75.62 124 LYS A N 1
ATOM 1056 C CA . LYS A 1 124 ? 12.982 -8.332 6.098 1.00 75.62 124 LYS A CA 1
ATOM 1057 C C . LYS A 1 124 ? 11.481 -8.109 6.256 1.00 75.62 124 LYS A C 1
ATOM 1059 O O . LYS A 1 124 ? 11.058 -7.275 7.061 1.00 75.62 124 LYS A O 1
ATOM 1064 N N . LEU A 1 125 ? 10.688 -8.876 5.512 1.00 68.81 125 LEU A N 1
ATOM 1065 C CA . LEU A 1 125 ? 9.246 -8.988 5.727 1.00 68.81 125 LEU A CA 1
ATOM 1066 C C . LEU A 1 125 ? 8.972 -9.545 7.130 1.00 68.81 125 LEU A C 1
ATOM 1068 O O . LEU A 1 125 ? 9.500 -10.588 7.514 1.00 68.81 125 LEU A O 1
ATOM 1072 N N . ARG A 1 126 ? 8.140 -8.843 7.894 1.00 65.88 126 ARG A N 1
ATOM 1073 C CA . ARG A 1 126 ? 7.461 -9.354 9.084 1.00 65.88 126 ARG A CA 1
ATOM 1074 C C . ARG A 1 126 ? 6.012 -9.598 8.688 1.00 65.88 126 ARG A C 1
ATOM 1076 O O . ARG A 1 126 ? 5.196 -8.675 8.709 1.00 65.88 126 ARG A O 1
ATOM 1083 N N . GLN A 1 127 ? 5.733 -10.823 8.265 1.00 57.84 127 GLN A N 1
ATOM 1084 C CA . GLN A 1 127 ? 4.363 -11.319 8.194 1.00 57.84 127 GLN A CA 1
ATOM 1085 C C . GLN A 1 127 ? 3.901 -11.591 9.636 1.00 57.84 127 GLN A C 1
ATOM 1087 O O . GLN A 1 127 ? 4.733 -11.947 10.476 1.00 57.84 127 GLN A O 1
ATOM 1092 N N . LYS A 1 128 ? 2.637 -11.283 9.939 1.00 54.16 128 LYS A N 1
ATOM 1093 C CA . LYS A 1 128 ? 2.008 -11.702 11.198 1.00 54.16 128 LYS A CA 1
ATOM 1094 C C . LYS A 1 128 ? 1.844 -13.215 11.201 1.00 54.16 128 LYS A C 1
ATOM 1096 O O . LYS A 1 128 ? 1.621 -13.759 10.097 1.00 54.16 128 LYS A O 1
#

Foldseek 3Di:
DDDPDPPQDPLDLVSVVVVVCVPDDPPDDQQADEAEAEDADDCPVLVVDPVSVVVVVVCCVVCVPVVVVSNVVSVSRVVSQVVNVPDPRYDYDYADKDKDFDWDFDPDPDPPRDGDTDGDIDIDGDDD